Protein AF-A0A139N517-F1 (afdb_monomer)

Solvent-accessible surface area (backbone atoms only — not comparable to full-atom values): 6614 Å² total; per-residue (Å²): 133,88,82,90,63,76,76,73,68,95,75,74,92,69,74,81,84,49,79,62,14,34,39,26,70,76,35,50,73,56,47,69,51,51,84,75,55,71,68,85,79,83,61,76,91,80,48,58,73,56,60,50,46,54,48,47,39,25,32,66,1,49,60,94,44,77,54,32,97,39,69,50,64,42,88,88,80,65,50,74,45,80,39,90,46,57,69,51,46,52,52,48,48,72,74,54,66,78,75,80,82,81,126

Radius of gyration: 16.02 Å; Cα contacts (8 Å, |Δi|>4): 94; chains: 1; bounding box: 36×30×44 Å

Organism: Streptococcus cristatus (NCBI:txid45634)

Secondary structure (DSSP, 8-state):
---------SSS------TTBHHHHH-HHHHHHGGG-S-----TTT--HHHHHHHHHHHTSBTT-SS--EEEE-TTT--EEEE-SHHH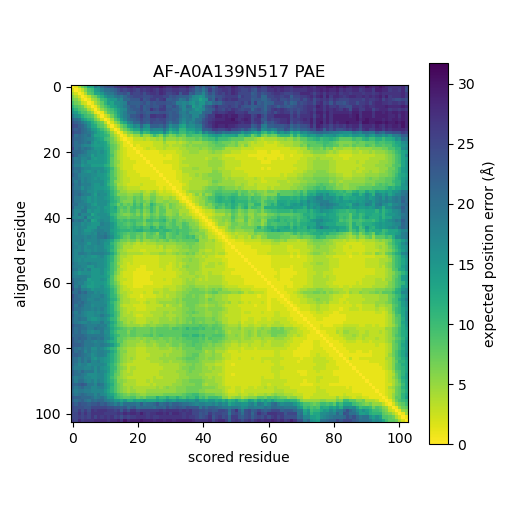HHHHHHHSPPP----

Sequence (103 aa):
MYEGGLNHDSESGKDTDISGTNFAHLYPEVAKNMKNIDRLYFRPKQYNEREWFDKLIHWFAPEGQDVIELYATDEQTGEKTQIHSYDEFVAWIAAHPEEEKTE

pLDDT: mean 78.76, std 18.45, range [33.25, 95.5]

Foldseek 3Di:
DDPPWDADPPDDPPQPDLCQFVQCVVCVVVNVCSSVDRTDDDPPVPDDPQRVVLVVQRRSDGPPDRGHFDWDAQPVPRDTDTDGGPVSVVVVCVVRPPDPPPD

Nearest PDB structures (foldseek):
  4mjs-assembly11_V  TM=4.908E-01  e=3.975E+00  Homo sapiens
  1tz1-assembly1_A  TM=3.381E-01  e=6.780E+00  Saccharomyces cerevisiae

Mean predicted aligned error: 9.77 Å

Structure (mmCIF, N/CA/C/O backbone):
data_AF-A0A139N517-F1
#
_entry.id   AF-A0A139N517-F1
#
loop_
_atom_site.group_PDB
_atom_site.id
_atom_site.type_symbol
_atom_site.label_atom_id
_atom_site.label_alt_id
_atom_site.label_comp_id
_atom_site.label_asym_id
_atom_site.label_entity_id
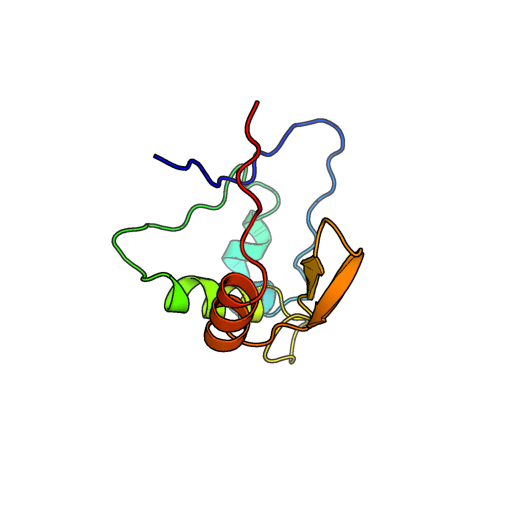_atom_site.label_seq_id
_atom_site.pdbx_PDB_ins_code
_atom_site.Cartn_x
_atom_site.Cartn_y
_atom_site.Cartn_z
_atom_site.occupancy
_atom_site.B_iso_or_equiv
_atom_site.auth_seq_id
_atom_site.auth_comp_id
_atom_site.auth_asym_id
_atom_site.auth_atom_id
_atom_site.pdbx_PDB_model_num
ATOM 1 N N . MET A 1 1 ? -2.526 21.467 10.350 1.00 33.78 1 MET A N 1
ATOM 2 C CA . MET A 1 1 ? -1.910 21.034 9.079 1.00 33.78 1 MET A CA 1
ATOM 3 C C . MET A 1 1 ? -1.117 19.788 9.424 1.00 33.78 1 MET A C 1
ATOM 5 O O . MET A 1 1 ? -0.071 19.929 10.036 1.00 33.78 1 MET A O 1
ATOM 9 N N . TYR A 1 2 ? -1.674 18.596 9.203 1.00 33.25 2 TYR A N 1
ATOM 10 C CA . TYR A 1 2 ? -0.986 17.346 9.539 1.00 33.25 2 TYR A CA 1
ATOM 11 C C . TYR A 1 2 ? 0.078 17.069 8.471 1.00 33.25 2 TYR A C 1
ATOM 13 O O . TYR A 1 2 ? -0.245 16.827 7.310 1.00 33.25 2 TYR A O 1
ATOM 21 N N . GLU A 1 3 ? 1.347 17.180 8.855 1.00 43.34 3 GLU A N 1
ATOM 22 C CA . GLU A 1 3 ? 2.500 16.871 8.011 1.00 43.34 3 GLU A CA 1
ATOM 23 C C . GLU A 1 3 ? 2.802 15.369 8.090 1.00 43.34 3 GLU A C 1
ATOM 25 O O . GLU A 1 3 ? 3.710 14.929 8.785 1.00 43.34 3 GLU A O 1
ATOM 30 N N . GLY A 1 4 ? 2.010 14.559 7.385 1.00 39.34 4 GLY A N 1
ATOM 31 C CA . GLY A 1 4 ? 2.308 13.141 7.171 1.00 39.34 4 GLY A CA 1
ATOM 32 C C . GLY A 1 4 ? 3.351 12.973 6.066 1.00 39.34 4 GLY A C 1
ATOM 33 O O . GLY A 1 4 ? 3.005 12.646 4.934 1.00 39.34 4 GLY A O 1
ATOM 34 N N . GLY A 1 5 ? 4.616 13.271 6.358 1.00 43.94 5 GLY A N 1
ATOM 35 C CA . GLY A 1 5 ? 5.746 12.985 5.475 1.00 43.94 5 GLY A CA 1
ATOM 36 C C . GLY A 1 5 ? 6.624 11.898 6.080 1.00 43.94 5 GLY A C 1
ATOM 37 O O . GLY A 1 5 ? 7.011 12.006 7.239 1.00 43.94 5 GLY A O 1
ATOM 38 N N . LEU A 1 6 ? 6.966 10.870 5.301 1.00 48.72 6 LEU A N 1
ATOM 39 C CA . LEU A 1 6 ? 8.034 9.947 5.679 1.00 48.72 6 LEU A CA 1
ATOM 40 C C . LEU A 1 6 ? 9.357 10.729 5.645 1.00 48.72 6 LEU A C 1
ATOM 42 O O . LEU A 1 6 ? 9.831 11.103 4.571 1.00 48.72 6 LEU A O 1
ATOM 46 N N . ASN A 1 7 ? 9.903 11.051 6.820 1.00 43.16 7 ASN A N 1
ATOM 47 C CA . ASN A 1 7 ? 11.220 11.668 6.949 1.00 43.16 7 ASN A CA 1
ATOM 48 C C . ASN A 1 7 ? 12.302 10.596 6.797 1.00 43.16 7 ASN A C 1
ATOM 50 O O . ASN A 1 7 ? 12.271 9.562 7.461 1.00 43.16 7 ASN A O 1
ATOM 54 N N . HIS A 1 8 ? 13.265 10.870 5.921 1.00 43.69 8 HIS A N 1
ATOM 55 C CA . HIS A 1 8 ? 14.518 10.137 5.844 1.00 43.69 8 HIS A CA 1
ATOM 56 C C . HIS A 1 8 ? 15.430 10.637 6.972 1.00 43.69 8 HIS A C 1
ATOM 58 O O . HIS A 1 8 ? 16.156 11.616 6.798 1.00 43.69 8 HIS A O 1
ATOM 64 N N . ASP A 1 9 ? 15.368 9.996 8.139 1.00 46.81 9 ASP A N 1
ATOM 65 C CA . ASP A 1 9 ? 16.370 10.191 9.185 1.00 46.81 9 ASP A CA 1
ATOM 66 C C . ASP A 1 9 ? 17.603 9.358 8.827 1.00 46.81 9 ASP A C 1
ATOM 68 O O . ASP A 1 9 ? 17.562 8.133 8.707 1.00 46.81 9 ASP A O 1
ATOM 72 N N . SER A 1 10 ? 18.708 10.055 8.590 1.00 48.47 10 SER A N 1
ATOM 73 C CA . SER A 1 10 ? 19.959 9.554 8.023 1.00 48.47 10 SER A CA 1
ATOM 74 C C . SER A 1 10 ? 20.816 8.732 9.001 1.00 48.47 10 SER A C 1
ATOM 76 O O . SER A 1 10 ? 22.030 8.921 9.067 1.00 48.47 10 SER A O 1
ATOM 78 N N . GLU A 1 11 ? 20.223 7.798 9.745 1.00 43.78 11 GLU A N 1
ATOM 79 C CA . GLU A 1 11 ? 20.958 6.780 10.503 1.00 43.78 11 GLU A CA 1
ATOM 80 C C . GLU A 1 11 ? 20.462 5.375 10.120 1.00 43.78 11 GLU A C 1
ATOM 82 O O . GLU A 1 11 ? 19.399 4.911 10.519 1.00 43.78 11 GLU A O 1
ATOM 87 N N . SER A 1 12 ? 21.293 4.688 9.329 1.00 40.84 12 SER A N 1
ATOM 88 C CA . SER A 1 12 ? 21.070 3.423 8.608 1.00 40.84 12 SER A CA 1
ATOM 89 C C . SER A 1 12 ? 20.443 3.593 7.218 1.00 40.84 12 SER A C 1
ATOM 91 O O . SER A 1 12 ? 19.233 3.554 7.030 1.00 40.84 12 SER A O 1
ATOM 93 N N . GLY A 1 13 ? 21.310 3.736 6.209 1.00 44.66 13 GLY A N 1
ATOM 94 C CA . GLY A 1 13 ? 20.956 3.612 4.794 1.00 44.66 13 GLY A CA 1
ATOM 95 C C . GLY A 1 13 ? 20.429 2.213 4.480 1.00 44.66 13 GLY A C 1
ATOM 96 O O . GLY A 1 13 ? 21.147 1.362 3.960 1.00 44.66 13 GLY A O 1
ATOM 97 N N . LYS A 1 14 ? 19.172 1.953 4.833 1.00 47.84 14 LYS A N 1
ATOM 98 C CA . LYS A 1 14 ? 18.382 0.900 4.219 1.00 47.84 14 LYS A CA 1
ATOM 99 C C . LYS A 1 14 ? 17.898 1.481 2.904 1.00 47.84 14 LYS A C 1
ATOM 101 O O . LYS A 1 14 ? 16.882 2.173 2.871 1.00 47.84 14 LYS A O 1
ATOM 106 N N . ASP A 1 15 ? 18.657 1.225 1.840 1.00 57.31 15 ASP A N 1
ATOM 107 C CA . ASP A 1 15 ? 18.129 1.301 0.480 1.00 57.31 15 ASP A CA 1
ATOM 108 C C . ASP A 1 15 ? 16.758 0.615 0.510 1.00 57.31 15 ASP A C 1
ATOM 110 O O . ASP A 1 15 ? 16.663 -0.587 0.766 1.00 57.31 15 ASP A O 1
ATOM 114 N N . THR A 1 16 ? 15.684 1.388 0.351 1.00 64.44 16 THR A N 1
ATOM 115 C CA . THR A 1 16 ? 14.349 0.805 0.240 1.00 64.44 16 THR A CA 1
ATOM 116 C C . THR A 1 16 ? 14.305 0.130 -1.122 1.00 64.44 16 THR A C 1
ATOM 118 O O . THR A 1 16 ? 14.185 0.797 -2.151 1.00 64.44 16 THR A O 1
ATOM 121 N N . ASP A 1 17 ? 14.513 -1.185 -1.140 1.00 77.00 17 ASP A N 1
ATOM 122 C CA . ASP A 1 17 ? 14.489 -1.964 -2.370 1.00 77.00 17 ASP A CA 1
ATOM 123 C C . ASP A 1 17 ? 13.045 -2.137 -2.845 1.00 77.00 17 ASP A C 1
ATOM 125 O O . ASP A 1 17 ? 12.240 -2.836 -2.235 1.00 77.00 17 ASP A O 1
ATOM 129 N N . ILE A 1 18 ? 12.729 -1.467 -3.947 1.00 82.69 18 ILE A N 1
ATOM 130 C CA . ILE A 1 18 ? 11.427 -1.506 -4.620 1.00 82.69 18 ILE A CA 1
ATOM 131 C C . ILE A 1 18 ? 11.464 -2.357 -5.894 1.00 82.69 18 ILE A C 1
ATOM 133 O O . ILE A 1 18 ? 10.484 -2.388 -6.628 1.00 82.69 18 ILE A O 1
ATOM 137 N N . SER A 1 19 ? 12.597 -2.989 -6.220 1.00 85.50 19 SER A N 1
ATOM 138 C CA . SER A 1 19 ? 12.815 -3.622 -7.529 1.00 85.50 19 SER A CA 1
ATOM 139 C C . SER A 1 19 ? 11.826 -4.745 -7.852 1.00 85.50 19 SER A C 1
ATOM 141 O O . SER A 1 19 ? 11.586 -5.008 -9.026 1.00 85.50 19 SER A O 1
ATOM 143 N N . GLY A 1 20 ? 11.231 -5.364 -6.830 1.00 89.00 20 GLY A N 1
ATOM 144 C CA . GLY A 1 20 ? 10.223 -6.416 -6.962 1.00 89.00 20 GLY A CA 1
ATOM 145 C C . GLY A 1 20 ? 8.770 -5.950 -6.855 1.00 89.00 20 GLY A C 1
ATOM 146 O O . GLY A 1 20 ? 7.910 -6.801 -6.644 1.00 89.00 20 GLY A O 1
ATOM 147 N N . THR A 1 21 ? 8.475 -4.647 -6.930 1.00 93.44 21 THR A N 1
ATOM 148 C CA . THR A 1 21 ? 7.100 -4.128 -6.817 1.00 93.44 21 THR A CA 1
ATOM 149 C C . THR A 1 21 ? 6.515 -3.703 -8.164 1.00 93.44 21 THR A C 1
ATOM 151 O O . THR A 1 21 ? 7.239 -3.400 -9.118 1.00 93.44 21 THR A O 1
ATOM 154 N N . ASN A 1 22 ? 5.186 -3.581 -8.233 1.00 94.31 22 ASN A N 1
ATOM 155 C CA . ASN A 1 22 ? 4.505 -3.009 -9.398 1.00 94.31 22 ASN A CA 1
ATOM 156 C C . ASN A 1 22 ? 5.022 -1.604 -9.749 1.00 94.31 22 ASN A C 1
ATOM 158 O O . ASN A 1 22 ? 5.055 -1.234 -10.920 1.00 94.31 22 ASN A O 1
ATOM 162 N N . PHE A 1 23 ? 5.456 -0.808 -8.766 1.00 91.62 23 PHE A N 1
ATOM 163 C CA . PHE A 1 23 ? 6.032 0.513 -9.015 1.00 91.62 23 PHE A CA 1
ATOM 164 C C . PHE A 1 23 ? 7.277 0.446 -9.903 1.00 91.62 23 PHE A C 1
ATOM 166 O O . PHE A 1 23 ? 7.390 1.222 -10.855 1.00 91.62 23 PHE A O 1
ATOM 173 N N . ALA A 1 24 ? 8.202 -0.476 -9.619 1.00 91.06 24 ALA A N 1
ATOM 174 C CA . ALA A 1 24 ? 9.412 -0.638 -10.421 1.00 91.06 24 ALA A CA 1
ATOM 175 C C . ALA A 1 24 ? 9.105 -1.113 -11.843 1.00 91.06 24 ALA A C 1
ATOM 177 O O . ALA A 1 24 ? 9.773 -0.684 -12.786 1.00 91.06 24 ALA A O 1
ATOM 178 N N . HIS A 1 25 ? 8.059 -1.923 -12.005 1.00 92.25 25 HIS A N 1
ATOM 179 C CA . HIS A 1 25 ? 7.579 -2.359 -13.310 1.00 92.25 25 HIS A CA 1
ATOM 180 C C . HIS A 1 25 ? 6.932 -1.217 -14.116 1.00 92.25 25 HIS A C 1
ATOM 182 O O . HIS A 1 25 ? 7.244 -1.022 -15.290 1.00 92.25 25 HIS A O 1
ATOM 188 N N . LEU A 1 26 ? 6.042 -0.436 -13.493 1.00 92.00 26 LEU A N 1
ATOM 189 C CA . LEU A 1 26 ? 5.284 0.636 -14.151 1.00 92.00 26 LEU A CA 1
ATOM 190 C C . LEU A 1 26 ? 6.136 1.879 -14.436 1.00 92.00 26 LEU A C 1
ATOM 192 O O . LEU A 1 26 ? 5.935 2.558 -15.445 1.00 92.00 26 LEU A O 1
ATOM 196 N N . TYR A 1 27 ? 7.089 2.185 -13.553 1.00 90.12 27 TYR A N 1
ATOM 197 C CA . TYR A 1 27 ? 7.925 3.381 -13.627 1.00 90.12 27 TYR A CA 1
ATOM 198 C C . TYR A 1 27 ? 9.414 3.040 -13.496 1.00 90.12 27 TYR A C 1
ATOM 200 O O . TYR A 1 27 ? 10.090 3.555 -12.601 1.00 90.12 27 TYR A O 1
ATOM 208 N N . PRO A 1 28 ? 9.980 2.233 -14.411 1.00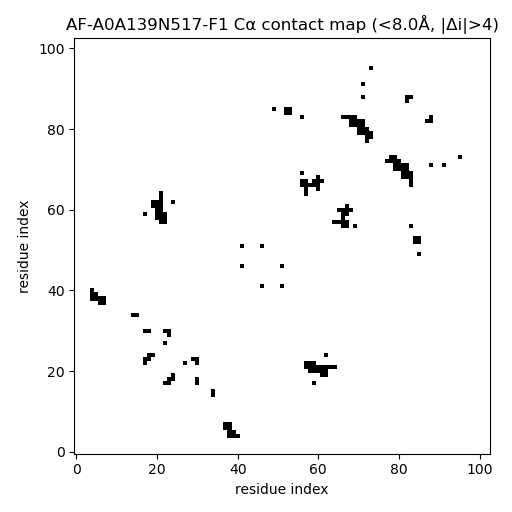 89.69 28 PRO A N 1
ATOM 209 C CA . PRO A 1 28 ? 11.345 1.723 -14.280 1.00 89.69 28 PRO A CA 1
ATOM 210 C C . PRO A 1 28 ? 12.389 2.842 -14.217 1.00 89.69 28 PRO A C 1
ATOM 212 O O . PRO A 1 28 ? 13.384 2.730 -13.507 1.00 89.69 28 PRO A O 1
ATOM 215 N N . GLU A 1 29 ? 12.160 3.956 -14.915 1.00 86.88 29 GLU A N 1
ATOM 216 C CA . GLU A 1 29 ? 13.071 5.103 -14.880 1.00 86.88 29 GLU A CA 1
ATOM 217 C C . GLU A 1 29 ? 12.978 5.899 -13.572 1.00 86.88 29 GLU A C 1
ATOM 219 O O . GLU A 1 29 ? 13.981 6.412 -13.079 1.00 86.88 29 GLU A O 1
ATOM 224 N N . VAL A 1 30 ? 11.791 5.965 -12.966 1.00 84.81 30 VAL A N 1
ATOM 225 C CA . VAL A 1 30 ? 11.620 6.589 -11.648 1.00 84.81 30 VAL A CA 1
ATOM 226 C C . VAL A 1 30 ? 12.242 5.698 -10.578 1.00 84.81 30 VAL A C 1
ATOM 228 O O . VAL A 1 30 ? 12.980 6.189 -9.730 1.00 84.81 30 VAL A O 1
ATOM 231 N N . ALA A 1 31 ? 12.032 4.383 -10.665 1.00 85.25 31 ALA A N 1
ATOM 232 C CA . ALA A 1 31 ? 12.557 3.410 -9.717 1.00 85.25 31 ALA A CA 1
ATOM 233 C C . ALA A 1 31 ? 14.093 3.384 -9.666 1.00 85.25 31 ALA A C 1
ATOM 235 O O . ALA A 1 31 ? 14.669 3.327 -8.581 1.00 85.25 31 ALA A O 1
ATOM 236 N N . LYS A 1 32 ? 14.775 3.531 -10.812 1.00 83.81 32 LYS A N 1
ATOM 237 C CA . LYS A 1 32 ? 16.244 3.694 -10.855 1.00 83.81 32 LYS A CA 1
ATOM 238 C C . LYS A 1 32 ? 16.731 4.887 -10.035 1.00 83.81 32 LYS A C 1
ATOM 240 O O . LYS A 1 32 ? 17.781 4.811 -9.404 1.00 83.81 32 LYS A O 1
ATOM 245 N N . ASN A 1 33 ? 15.969 5.978 -10.051 1.00 77.00 33 ASN A N 1
ATOM 246 C CA . ASN A 1 33 ? 16.308 7.222 -9.369 1.00 77.00 33 ASN A CA 1
ATOM 247 C C . ASN A 1 33 ? 15.783 7.271 -7.925 1.00 77.00 33 ASN A C 1
ATOM 249 O O . ASN A 1 33 ? 16.179 8.152 -7.167 1.00 77.00 33 ASN A O 1
ATOM 253 N N . MET A 1 34 ? 14.944 6.310 -7.521 1.00 75.44 34 MET A N 1
ATOM 254 C CA . MET A 1 34 ? 14.322 6.256 -6.195 1.00 75.44 34 MET A CA 1
ATOM 255 C C . MET A 1 34 ? 15.333 5.982 -5.071 1.00 75.44 34 MET A C 1
ATOM 257 O O . MET A 1 34 ? 15.113 6.362 -3.930 1.00 75.44 34 MET A O 1
ATOM 261 N N . LYS A 1 35 ? 16.505 5.426 -5.394 1.00 67.56 35 LYS A N 1
ATOM 262 C CA . LYS A 1 35 ? 17.628 5.329 -4.443 1.00 67.56 35 LYS A CA 1
ATOM 263 C C . LYS A 1 35 ? 18.160 6.692 -3.985 1.00 67.56 35 LYS A C 1
ATOM 265 O O . LYS A 1 35 ? 18.815 6.775 -2.958 1.00 67.56 35 LYS A O 1
ATOM 270 N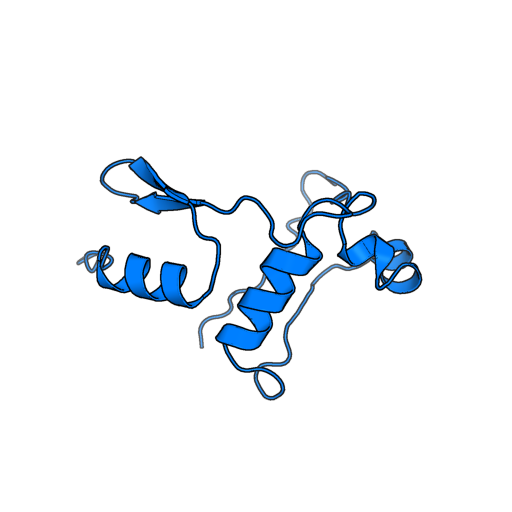 N . ASN A 1 36 ? 17.874 7.746 -4.752 1.00 66.88 36 ASN A N 1
ATOM 271 C CA . ASN A 1 36 ? 18.343 9.108 -4.510 1.00 66.88 36 ASN A CA 1
ATOM 272 C C . ASN A 1 36 ? 17.195 10.064 -4.142 1.00 66.88 36 ASN A C 1
ATOM 274 O O . ASN A 1 36 ? 17.379 11.279 -4.227 1.00 66.88 36 ASN A O 1
ATOM 278 N N . ILE A 1 37 ? 15.994 9.556 -3.821 1.00 67.50 37 ILE A N 1
ATOM 279 C CA . ILE A 1 37 ? 14.896 10.422 -3.375 1.00 67.50 37 ILE A CA 1
ATOM 280 C C . ILE A 1 37 ? 14.936 10.579 -1.856 1.00 67.50 37 ILE A C 1
ATOM 282 O O . ILE A 1 37 ? 14.881 9.605 -1.114 1.00 67.50 37 ILE A O 1
ATOM 286 N N . ASP A 1 38 ? 14.976 11.827 -1.395 1.00 66.69 38 ASP A N 1
ATOM 287 C CA . ASP A 1 38 ? 14.897 12.115 0.040 1.00 66.69 38 ASP A CA 1
ATOM 288 C C . ASP A 1 38 ? 13.454 12.029 0.548 1.00 66.69 38 ASP A C 1
ATOM 290 O O . ASP A 1 38 ? 13.209 11.625 1.682 1.00 66.69 38 ASP A O 1
ATOM 294 N N . ARG A 1 39 ? 12.483 12.435 -0.285 1.00 66.19 39 ARG A N 1
ATOM 295 C CA . ARG A 1 39 ? 11.062 12.542 0.074 1.00 66.19 39 ARG A CA 1
ATOM 296 C C . ARG A 1 39 ? 10.150 12.225 -1.113 1.00 66.19 39 ARG A C 1
ATOM 298 O O . ARG A 1 39 ? 10.353 12.732 -2.217 1.00 66.19 39 ARG A O 1
ATOM 305 N N . LEU A 1 40 ? 9.089 11.464 -0.853 1.00 71.94 40 LEU A N 1
ATOM 306 C CA . LEU A 1 40 ? 7.977 11.230 -1.776 1.00 71.94 40 LEU A CA 1
ATOM 307 C C . LEU A 1 40 ? 6.734 11.948 -1.241 1.00 71.94 40 LEU A C 1
ATOM 309 O O . LEU A 1 40 ? 6.265 11.638 -0.150 1.00 71.94 40 LEU A O 1
ATOM 313 N N . TYR A 1 41 ? 6.200 12.903 -2.005 1.00 67.69 41 TYR A N 1
ATOM 314 C CA . TYR A 1 41 ? 5.005 13.654 -1.619 1.00 67.69 41 TYR A CA 1
ATOM 315 C C . TYR A 1 41 ? 3.895 13.512 -2.648 1.00 67.69 41 TYR A C 1
ATOM 317 O O . TYR A 1 41 ? 4.104 13.70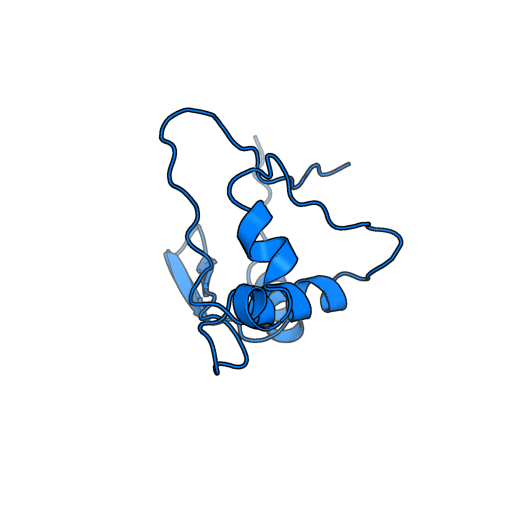5 -3.849 1.00 67.69 41 TYR A O 1
ATOM 325 N N . PHE A 1 42 ? 2.683 13.281 -2.155 1.00 68.94 42 PHE A N 1
ATOM 326 C CA . PHE A 1 42 ? 1.473 13.443 -2.946 1.00 68.94 42 PHE A CA 1
ATOM 327 C C . PHE A 1 42 ? 1.164 14.925 -3.125 1.00 68.94 42 PHE A C 1
ATOM 329 O O . PHE A 1 42 ? 1.388 15.731 -2.224 1.00 68.94 42 PHE A O 1
ATOM 336 N N . ARG A 1 43 ? 0.628 15.303 -4.291 1.00 77.00 43 ARG A N 1
ATOM 337 C CA . ARG A 1 43 ? 0.085 16.650 -4.499 1.00 77.00 43 ARG A CA 1
ATOM 338 C C . ARG A 1 43 ? -1.373 16.663 -4.022 1.00 77.00 43 ARG A C 1
ATOM 340 O O . ARG A 1 43 ? -2.229 16.202 -4.775 1.00 77.00 43 ARG A O 1
ATOM 347 N N . PRO A 1 44 ? -1.700 17.238 -2.845 1.00 67.19 44 PRO A N 1
ATOM 348 C CA . PRO A 1 44 ? -3.019 17.063 -2.218 1.00 67.19 44 PRO A CA 1
ATOM 349 C C . PRO A 1 44 ? -4.176 17.682 -3.014 1.00 67.19 44 PRO A C 1
ATOM 351 O O . PRO A 1 44 ? -5.335 17.384 -2.780 1.00 67.19 44 PRO A O 1
ATOM 354 N N . LYS A 1 45 ? -3.867 18.574 -3.963 1.00 78.44 45 LYS A N 1
ATOM 355 C CA . LYS A 1 45 ? -4.853 19.211 -4.850 1.00 78.44 45 LYS A CA 1
ATOM 356 C C . LYS A 1 45 ? -5.158 18.403 -6.117 1.00 78.44 45 LYS A C 1
ATOM 358 O O . LYS A 1 45 ? -5.987 18.842 -6.905 1.00 78.44 45 LYS A O 1
ATOM 363 N N . GLN A 1 46 ? -4.436 17.309 -6.366 1.00 78.94 46 GLN A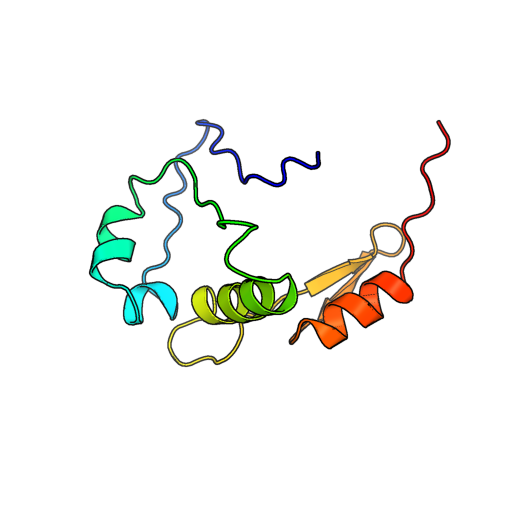 N 1
ATOM 364 C CA . GLN A 1 46 ? -4.549 16.523 -7.601 1.00 78.94 46 GLN A CA 1
ATOM 365 C C . GLN A 1 46 ? -5.226 15.168 -7.406 1.00 78.94 46 GLN A C 1
ATOM 367 O O . GLN A 1 46 ? -5.729 14.629 -8.383 1.00 78.94 46 GLN A O 1
ATOM 372 N N . TYR A 1 47 ? -5.233 14.642 -6.182 1.00 76.06 47 TYR A N 1
ATOM 373 C CA . TYR A 1 47 ? -5.816 13.345 -5.856 1.00 76.06 47 TYR A CA 1
ATOM 374 C C . TYR A 1 47 ? -6.632 13.454 -4.575 1.00 76.06 47 TYR A C 1
ATOM 376 O O . TYR A 1 47 ? -6.230 14.165 -3.650 1.00 76.06 47 TYR A O 1
ATOM 384 N N . ASN A 1 48 ? -7.756 12.746 -4.520 1.00 86.69 48 ASN A N 1
ATOM 385 C CA . ASN A 1 48 ? -8.492 12.538 -3.276 1.00 86.69 48 ASN A CA 1
ATOM 386 C C . ASN A 1 48 ? -7.896 11.373 -2.463 1.00 86.69 48 ASN A C 1
ATOM 388 O O . ASN A 1 48 ? -6.975 10.690 -2.915 1.00 86.69 48 ASN A O 1
ATOM 392 N N . GLU A 1 49 ? -8.410 11.162 -1.250 1.00 85.94 49 GLU A N 1
ATOM 393 C CA . GLU A 1 49 ? -7.849 10.182 -0.317 1.00 85.94 49 GLU A CA 1
ATOM 394 C C . GLU A 1 49 ? -7.888 8.741 -0.818 1.00 85.94 49 GLU A C 1
ATOM 396 O O . GLU A 1 49 ? -6.891 8.022 -0.750 1.00 85.94 49 GLU A O 1
ATOM 401 N N . ARG A 1 50 ? -9.021 8.353 -1.404 1.00 90.31 50 ARG A N 1
ATOM 402 C CA . ARG A 1 50 ? -9.195 7.034 -2.009 1.00 90.31 50 ARG A CA 1
ATOM 403 C C . ARG A 1 50 ? -8.187 6.808 -3.129 1.00 90.31 50 ARG A C 1
ATOM 405 O O . ARG A 1 50 ? -7.542 5.769 -3.182 1.00 90.31 50 ARG A O 1
ATOM 412 N N . GLU A 1 51 ? -8.023 7.794 -4.008 1.00 88.25 51 GLU A N 1
ATOM 413 C CA . GLU A 1 51 ? -7.154 7.659 -5.179 1.00 88.25 51 GLU A CA 1
ATOM 414 C C . GLU A 1 51 ? -5.685 7.432 -4.816 1.00 88.25 51 GLU A C 1
ATOM 416 O O . GLU A 1 51 ? -5.010 6.668 -5.509 1.00 88.25 51 GLU A O 1
ATOM 421 N N . TRP A 1 52 ? -5.157 8.085 -3.773 1.00 86.81 52 TRP A N 1
ATOM 422 C CA . TRP A 1 52 ? -3.774 7.825 -3.362 1.00 86.81 52 TRP A CA 1
ATOM 423 C C . TRP A 1 52 ? -3.645 6.516 -2.590 1.00 86.81 52 TRP A C 1
ATOM 425 O O . TRP A 1 52 ? -2.638 5.833 -2.775 1.00 86.81 52 TRP A O 1
ATOM 435 N N . PHE A 1 53 ? -4.648 6.140 -1.789 1.00 90.50 53 PHE A N 1
ATOM 436 C CA . PHE A 1 53 ? -4.650 4.866 -1.074 1.00 90.50 53 PHE A CA 1
ATOM 437 C C . PHE A 1 53 ? -4.576 3.697 -2.058 1.00 90.50 53 PHE A C 1
ATOM 439 O O . PHE A 1 53 ? -3.640 2.901 -1.996 1.00 90.50 53 PHE A O 1
ATOM 446 N N . ASP A 1 54 ? -5.489 3.668 -3.032 1.00 90.50 54 ASP A N 1
ATOM 447 C CA . ASP A 1 54 ? -5.557 2.613 -4.045 1.00 90.50 54 ASP A CA 1
ATOM 448 C C . ASP A 1 54 ? -4.261 2.553 -4.875 1.00 90.50 54 ASP A C 1
ATOM 450 O O . ASP A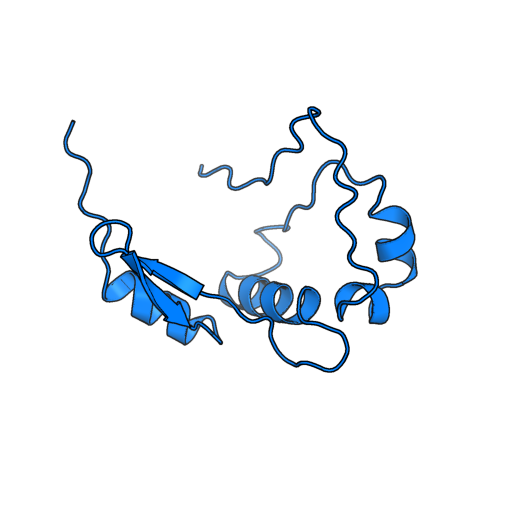 1 54 ? -3.738 1.476 -5.164 1.00 90.50 54 ASP A O 1
ATOM 454 N N . LYS A 1 55 ? -3.676 3.713 -5.214 1.00 89.44 55 LYS A N 1
ATOM 455 C CA . LYS A 1 55 ? -2.380 3.770 -5.911 1.00 89.44 55 LYS A CA 1
ATOM 456 C C . LYS A 1 55 ? -1.234 3.234 -5.060 1.00 89.44 55 LYS A C 1
ATOM 458 O O . LYS A 1 55 ? -0.383 2.532 -5.596 1.00 89.44 55 LYS A O 1
ATOM 463 N N . LEU A 1 56 ? -1.189 3.560 -3.770 1.00 89.88 56 LEU A N 1
ATOM 464 C CA . LEU A 1 56 ? -0.121 3.117 -2.877 1.00 89.88 56 LEU A CA 1
ATOM 465 C C . LEU A 1 56 ? -0.132 1.607 -2.684 1.00 89.88 56 LEU A C 1
ATOM 467 O O . LEU A 1 56 ? 0.896 0.965 -2.905 1.00 89.88 56 LEU A O 1
ATOM 471 N N . ILE A 1 57 ? -1.279 1.041 -2.305 1.00 93.06 57 ILE A N 1
ATOM 472 C CA . ILE A 1 57 ? -1.371 -0.398 -2.042 1.00 93.06 57 ILE A CA 1
ATOM 473 C C . ILE A 1 57 ? -1.082 -1.212 -3.304 1.00 93.06 57 ILE A C 1
ATOM 475 O O . ILE A 1 57 ? -0.532 -2.301 -3.205 1.00 93.06 57 ILE A O 1
ATOM 479 N N . HIS A 1 58 ? -1.378 -0.664 -4.485 1.00 93.38 58 HIS A N 1
ATOM 480 C CA . HIS A 1 58 ? -1.036 -1.284 -5.756 1.00 93.38 58 HIS A CA 1
ATOM 481 C C . HIS A 1 58 ? 0.455 -1.160 -6.090 1.00 93.38 58 HIS A C 1
ATOM 483 O O . HIS A 1 58 ? 1.097 -2.145 -6.441 1.00 93.38 58 HIS A O 1
ATOM 489 N N . TRP A 1 59 ? 1.034 0.039 -5.986 1.00 91.94 59 TRP A N 1
ATOM 490 C CA . TRP A 1 59 ? 2.432 0.299 -6.347 1.00 91.94 59 TRP A CA 1
ATOM 491 C C . TRP A 1 59 ? 3.429 -0.487 -5.510 1.00 91.94 59 TRP A C 1
ATOM 493 O O . TRP A 1 59 ? 4.445 -0.932 -6.042 1.00 91.94 59 TRP A O 1
ATOM 503 N N . PHE A 1 60 ? 3.149 -0.653 -4.222 1.00 90.75 60 PHE A N 1
ATOM 504 C CA . PHE A 1 60 ? 4.029 -1.382 -3.316 1.00 90.75 60 PHE A CA 1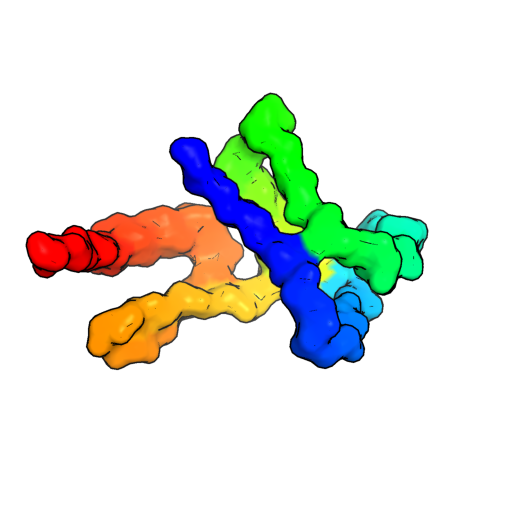
ATOM 505 C C . PHE A 1 60 ? 3.703 -2.876 -3.224 1.00 90.75 60 PHE A C 1
ATOM 507 O O . PHE A 1 60 ? 4.434 -3.607 -2.559 1.00 90.75 60 PHE A O 1
ATOM 514 N N . ALA A 1 61 ? 2.668 -3.355 -3.924 1.00 94.81 61 ALA A N 1
ATOM 515 C CA . ALA A 1 61 ? 2.439 -4.784 -4.068 1.00 94.81 61 ALA A CA 1
ATOM 516 C C . ALA A 1 61 ? 3.604 -5.432 -4.841 1.00 94.81 61 ALA A C 1
ATOM 518 O O . ALA A 1 61 ? 4.127 -4.814 -5.780 1.00 94.81 61 ALA A O 1
ATOM 519 N N . PRO A 1 62 ? 4.009 -6.661 -4.479 1.00 94.19 62 PRO A N 1
ATOM 520 C CA . PRO A 1 62 ? 4.903 -7.470 -5.296 1.00 94.19 62 PRO A CA 1
ATOM 521 C C . PRO A 1 62 ? 4.438 -7.549 -6.751 1.00 94.19 62 PRO A C 1
ATOM 523 O O . PRO A 1 62 ? 3.238 -7.568 -7.028 1.00 94.19 62 PRO A O 1
ATOM 526 N N . GLU A 1 63 ? 5.389 -7.589 -7.682 1.00 91.88 63 GLU A N 1
ATOM 527 C CA . GLU A 1 63 ? 5.100 -7.619 -9.115 1.00 91.88 63 GLU A CA 1
ATOM 528 C C . GLU A 1 63 ? 4.117 -8.750 -9.456 1.00 91.88 63 GLU A C 1
ATOM 530 O O . GLU A 1 63 ? 4.342 -9.921 -9.142 1.00 91.88 63 GLU A O 1
ATOM 535 N N . GLY A 1 64 ? 3.005 -8.384 -10.097 1.00 89.12 64 GLY A N 1
ATOM 536 C CA . GLY A 1 64 ? 1.944 -9.320 -10.476 1.00 89.12 64 GLY A CA 1
ATOM 537 C C . GLY A 1 64 ? 0.869 -9.554 -9.408 1.00 89.12 64 GLY A C 1
ATOM 538 O O . GLY A 1 64 ? -0.069 -10.304 -9.673 1.00 89.12 64 GLY A O 1
ATOM 539 N N . GLN A 1 65 ? 0.962 -8.919 -8.237 1.00 93.62 65 GLN A N 1
ATOM 540 C CA . GLN A 1 65 ? -0.130 -8.848 -7.260 1.00 93.62 65 GLN A CA 1
ATOM 541 C C . GLN A 1 65 ? -0.908 -7.537 -7.406 1.00 93.62 65 GLN A C 1
ATOM 543 O O . GLN A 1 65 ? -0.322 -6.492 -7.674 1.00 93.62 65 GLN A O 1
ATOM 548 N N . ASP A 1 66 ? -2.226 -7.572 -7.201 1.00 90.81 66 ASP A N 1
ATOM 549 C CA . ASP A 1 66 ? -3.064 -6.373 -7.342 1.00 90.81 66 ASP A CA 1
ATOM 550 C C . ASP A 1 66 ? -2.880 -5.388 -6.181 1.00 90.81 66 ASP A C 1
ATOM 552 O O . ASP A 1 66 ? -2.834 -4.177 -6.408 1.00 90.81 66 ASP A O 1
ATOM 556 N N . VAL A 1 67 ? -2.749 -5.901 -4.953 1.00 92.81 67 VAL A N 1
ATOM 557 C CA . VAL A 1 67 ? -2.614 -5.115 -3.719 1.00 92.81 67 VAL A CA 1
ATOM 558 C C . VAL A 1 67 ? -1.571 -5.729 -2.788 1.00 92.81 67 VAL A C 1
ATOM 560 O O . VAL A 1 67 ? -1.421 -6.951 -2.726 1.00 92.81 67 VAL A O 1
ATOM 563 N N . ILE A 1 68 ? -0.842 -4.876 -2.069 1.00 94.19 68 ILE A N 1
ATOM 564 C CA . ILE A 1 68 ? 0.083 -5.285 -1.015 1.00 94.19 68 ILE A CA 1
ATOM 565 C C . ILE A 1 68 ? -0.693 -5.862 0.169 1.00 94.19 68 ILE A C 1
ATOM 567 O O . ILE A 1 68 ? -1.813 -5.448 0.469 1.00 94.19 68 ILE A O 1
ATOM 571 N N . GLU A 1 69 ? -0.067 -6.791 0.881 1.00 93.88 69 GLU A N 1
ATOM 572 C CA . GLU A 1 69 ? -0.565 -7.257 2.165 1.00 93.88 69 GLU A CA 1
ATOM 573 C C . GLU A 1 69 ? -0.400 -6.151 3.227 1.00 93.88 69 GLU A C 1
ATOM 575 O O . GLU A 1 69 ? 0.699 -5.895 3.722 1.00 93.88 69 GLU A O 1
ATOM 580 N N . LEU A 1 70 ? -1.498 -5.456 3.540 1.00 92.94 70 LEU A N 1
ATOM 581 C CA . LEU A 1 70 ? -1.552 -4.352 4.499 1.00 92.94 70 LEU A CA 1
ATOM 582 C C . LEU A 1 70 ? -2.398 -4.745 5.714 1.00 92.94 70 LEU A C 1
ATOM 584 O O . LEU A 1 70 ? -3.490 -5.290 5.563 1.00 92.94 70 LEU A O 1
ATOM 588 N N . TYR A 1 71 ? -1.919 -4.420 6.915 1.00 94.25 71 TYR A N 1
ATOM 589 C CA . TYR A 1 71 ? -2.634 -4.675 8.165 1.00 94.25 71 TYR A CA 1
ATOM 590 C C . TYR A 1 71 ? -2.804 -3.396 8.977 1.00 94.25 71 TYR A C 1
ATOM 592 O O . TYR A 1 71 ? -1.824 -2.707 9.266 1.00 94.25 71 TYR A O 1
ATOM 600 N N . ALA A 1 72 ? -4.034 -3.130 9.404 1.00 92.69 72 ALA A N 1
ATOM 601 C CA . ALA A 1 72 ? -4.314 -2.216 10.498 1.00 92.69 72 ALA A CA 1
ATOM 602 C C . ALA A 1 72 ? -4.124 -2.961 11.826 1.00 92.69 72 ALA A C 1
ATOM 604 O O . ALA A 1 72 ? -4.514 -4.124 11.943 1.00 92.69 72 ALA A O 1
ATOM 605 N N . THR A 1 73 ? -3.480 -2.321 12.800 1.00 93.44 73 THR A N 1
ATOM 606 C CA . THR A 1 73 ? -3.264 -2.893 14.136 1.00 93.44 73 THR A CA 1
ATOM 607 C C . THR A 1 73 ? -3.971 -2.018 15.156 1.00 93.44 73 THR A C 1
ATOM 609 O O . THR A 1 73 ? -3.705 -0.821 15.212 1.00 93.44 73 THR A O 1
ATOM 612 N N . ASP A 1 74 ? -4.854 -2.610 15.952 1.00 90.12 74 ASP A N 1
ATOM 613 C CA . ASP A 1 74 ? -5.440 -1.956 17.117 1.00 90.12 74 ASP A CA 1
ATOM 614 C C . ASP A 1 74 ? -4.347 -1.796 18.186 1.00 90.12 74 ASP A C 1
ATOM 616 O O . ASP A 1 74 ? -3.737 -2.777 18.615 1.00 90.12 74 ASP A O 1
ATOM 620 N N . GLU A 1 75 ? -4.057 -0.558 18.592 1.00 86.19 75 GLU A N 1
ATOM 621 C CA . GLU A 1 75 ? -2.980 -0.278 19.551 1.00 86.19 75 GLU A CA 1
ATOM 622 C C . GLU A 1 75 ? -3.287 -0.765 20.976 1.00 86.19 75 GLU A C 1
ATOM 624 O O . GLU A 1 75 ? -2.359 -1.044 21.738 1.00 86.19 75 GLU A O 1
ATOM 629 N N . GLN A 1 76 ? -4.564 -0.877 21.352 1.00 86.38 76 GLN A N 1
ATOM 630 C CA . GLN A 1 76 ? -4.985 -1.321 22.680 1.00 86.38 76 GLN A CA 1
ATOM 631 C C . GLN A 1 76 ? -4.960 -2.846 22.795 1.00 86.38 76 GLN A C 1
ATOM 633 O O . GLN A 1 76 ? -4.475 -3.394 23.787 1.00 86.38 76 GLN A O 1
ATOM 638 N N . THR A 1 77 ? -5.505 -3.537 21.793 1.00 90.00 77 THR A N 1
ATOM 639 C CA . THR A 1 77 ? -5.694 -4.995 21.824 1.00 90.00 77 THR A CA 1
ATOM 640 C C . THR A 1 77 ? -4.572 -5.755 21.120 1.00 90.00 77 THR A C 1
ATOM 642 O O . THR A 1 77 ? -4.345 -6.933 21.408 1.00 90.00 77 THR A O 1
ATOM 645 N N . GLY A 1 78 ? -3.849 -5.099 20.210 1.00 90.50 78 GLY A N 1
ATOM 646 C CA . GLY A 1 78 ? -2.873 -5.724 19.320 1.00 90.50 78 GLY A CA 1
ATOM 647 C C . GLY A 1 78 ? -3.504 -6.540 18.188 1.00 90.50 78 GLY A C 1
ATOM 648 O O . GLY A 1 78 ? -2.777 -7.228 17.463 1.00 90.50 78 GLY A O 1
ATOM 649 N N . GLU A 1 79 ? -4.833 -6.506 18.036 1.00 92.50 79 GLU A N 1
ATOM 650 C CA . GLU A 1 79 ? -5.537 -7.200 16.960 1.00 92.50 79 GLU A CA 1
ATOM 651 C C . GLU A 1 79 ? -5.117 -6.644 15.597 1.00 92.50 79 GLU A C 1
ATOM 653 O O . GLU A 1 79 ? -5.005 -5.434 15.403 1.00 92.50 79 GLU A O 1
ATOM 658 N N . LYS A 1 80 ? -4.880 -7.543 14.636 1.00 95.00 80 LYS A N 1
ATOM 659 C CA . LYS A 1 80 ? -4.502 -7.182 13.269 1.00 95.00 80 LYS A CA 1
ATOM 660 C C . LYS A 1 80 ? -5.637 -7.497 12.313 1.00 95.00 80 LYS A C 1
ATOM 662 O O . LYS A 1 80 ? -6.036 -8.651 12.192 1.00 95.00 80 LYS A O 1
ATOM 667 N N . THR A 1 81 ? -6.094 -6.486 11.585 1.00 95.12 81 THR A N 1
ATOM 668 C CA . THR A 1 81 ? -7.088 -6.626 10.517 1.00 95.12 81 THR A CA 1
ATOM 669 C C . THR A 1 81 ? -6.428 -6.372 9.171 1.00 95.12 81 THR A C 1
ATOM 671 O O . THR A 1 81 ? -5.770 -5.350 8.986 1.00 95.12 81 THR A O 1
ATOM 674 N N . GLN A 1 82 ? -6.580 -7.304 8.231 1.00 95.50 82 GLN A N 1
ATOM 675 C CA . GLN A 1 82 ? -6.073 -7.128 6.872 1.00 95.50 82 GLN A CA 1
ATOM 676 C C . GLN A 1 82 ? -6.950 -6.134 6.103 1.00 95.50 82 GLN A C 1
ATOM 678 O O . GLN A 1 82 ? -8.174 -6.216 6.177 1.00 95.50 82 GLN A O 1
ATOM 683 N N . ILE A 1 83 ? -6.324 -5.218 5.365 1.00 95.06 83 ILE A N 1
ATOM 684 C CA . ILE A 1 83 ? -6.980 -4.145 4.614 1.00 95.06 83 ILE A CA 1
ATOM 685 C C . ILE A 1 83 ? -6.610 -4.263 3.135 1.00 95.06 83 ILE A C 1
ATOM 687 O O . ILE A 1 83 ? -5.436 -4.189 2.777 1.00 95.06 83 ILE A O 1
ATOM 691 N N . HIS A 1 84 ? -7.612 -4.389 2.270 1.00 92.75 84 HIS A N 1
ATOM 692 C CA . HIS A 1 84 ? -7.438 -4.551 0.821 1.00 92.75 84 HIS A CA 1
ATOM 693 C C . HIS A 1 84 ? -7.930 -3.348 0.017 1.00 92.75 84 HIS A C 1
ATOM 695 O O . HIS A 1 84 ? -7.692 -3.268 -1.186 1.00 92.75 84 HIS A O 1
ATOM 701 N N . SER A 1 85 ? -8.655 -2.425 0.651 1.00 93.12 85 SER A N 1
ATOM 702 C CA . SER A 1 85 ? -9.245 -1.268 -0.018 1.00 93.12 85 SER A CA 1
ATOM 703 C C . SER A 1 85 ? -9.424 -0.087 0.928 1.00 93.12 85 SER A C 1
ATOM 705 O O . SER A 1 85 ? -9.442 -0.241 2.151 1.00 93.12 85 SER A O 1
ATOM 707 N N . TYR A 1 86 ? -9.604 1.102 0.355 1.00 93.44 86 TYR A N 1
ATOM 708 C CA . TYR A 1 86 ? -9.904 2.302 1.132 1.00 93.44 86 TYR A CA 1
ATOM 709 C C . TYR A 1 86 ? -11.225 2.186 1.915 1.00 93.44 86 TYR A C 1
ATOM 711 O O . TYR A 1 86 ? -11.327 2.699 3.024 1.00 93.44 86 TYR A O 1
ATOM 719 N N . ASP A 1 87 ? -12.230 1.486 1.378 1.00 94.62 87 ASP A N 1
ATOM 720 C CA . ASP A 1 87 ? -13.505 1.279 2.082 1.00 94.62 87 ASP A CA 1
ATOM 721 C C . ASP A 1 87 ? -13.333 0.417 3.336 1.00 94.62 87 ASP A C 1
ATOM 723 O O . ASP A 1 87 ? -13.881 0.742 4.389 1.00 94.62 87 ASP A O 1
ATOM 727 N N . GLU A 1 88 ? -12.527 -0.646 3.244 1.00 95.00 88 GLU A N 1
ATOM 728 C CA . GLU A 1 88 ? -12.166 -1.472 4.401 1.00 95.00 88 GLU A CA 1
ATOM 729 C C . GLU A 1 88 ? -11.376 -0.666 5.433 1.00 95.00 88 GLU A C 1
ATOM 731 O O . GLU A 1 88 ? -11.648 -0.766 6.628 1.00 95.00 88 GLU A O 1
ATOM 736 N N . PHE A 1 89 ? -10.451 0.183 4.978 1.00 93.69 89 PHE A N 1
ATOM 737 C CA . PHE A 1 89 ? -9.696 1.071 5.856 1.00 93.69 89 PHE A CA 1
ATOM 738 C C . PHE A 1 89 ? -10.609 2.035 6.626 1.00 93.69 89 PHE A C 1
ATOM 740 O O . PHE A 1 89 ? -10.530 2.123 7.850 1.00 93.69 89 PHE A O 1
ATOM 747 N N . VAL A 1 90 ? -11.516 2.729 5.934 1.00 94.12 90 VAL A N 1
ATOM 748 C CA . VAL A 1 90 ? -12.451 3.679 6.559 1.00 94.12 90 VAL A CA 1
ATOM 749 C C . VAL A 1 90 ? -13.399 2.971 7.527 1.00 94.12 90 VAL A C 1
ATOM 751 O O . VAL A 1 90 ? -13.649 3.480 8.620 1.00 94.12 90 VAL A O 1
ATOM 754 N N . ALA A 1 91 ? -13.908 1.793 7.156 1.00 95.19 91 ALA A N 1
ATOM 755 C CA . ALA A 1 91 ? -14.746 0.988 8.038 1.00 95.19 91 ALA A CA 1
ATOM 756 C C . ALA A 1 91 ? -13.988 0.555 9.301 1.00 95.19 91 ALA A C 1
ATOM 758 O O . ALA A 1 91 ? -14.550 0.601 10.396 1.00 95.19 91 ALA A O 1
ATOM 759 N N . TRP A 1 92 ? -12.710 0.191 9.162 1.00 94.94 92 TRP A N 1
ATOM 760 C CA . TRP A 1 92 ? -11.858 -0.164 10.291 1.00 94.94 92 TRP A CA 1
ATOM 761 C C . TRP A 1 92 ? -11.652 1.023 11.237 1.00 94.94 92 TRP A C 1
ATOM 763 O O . TRP A 1 92 ? -11.907 0.880 12.428 1.00 94.94 92 TRP A O 1
ATOM 773 N N . ILE A 1 93 ? -11.307 2.207 10.721 1.00 92.31 93 ILE A N 1
ATOM 774 C CA . ILE A 1 93 ? -11.142 3.429 11.531 1.00 92.31 93 ILE A CA 1
ATOM 775 C C . ILE A 1 93 ? -12.438 3.804 12.263 1.00 92.31 93 ILE A C 1
ATOM 777 O O . ILE A 1 93 ? -12.409 4.183 13.429 1.00 92.31 93 ILE A O 1
ATOM 781 N N . ALA A 1 94 ? -13.596 3.670 11.610 1.00 92.81 94 ALA A N 1
ATOM 782 C CA . ALA A 1 94 ? -14.884 3.950 12.244 1.00 92.81 94 ALA A CA 1
ATOM 783 C C . ALA A 1 94 ? -15.224 2.967 13.382 1.00 92.81 94 ALA A C 1
ATOM 785 O O . ALA A 1 94 ? -15.926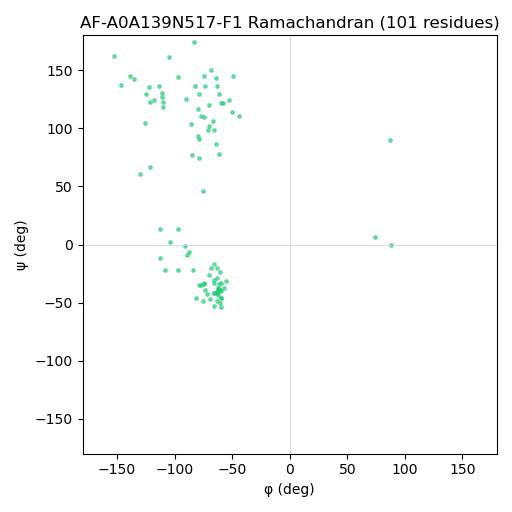 3.341 14.322 1.00 92.81 94 ALA A O 1
ATOM 786 N N . ALA A 1 95 ? -14.752 1.720 13.292 1.00 91.38 95 ALA A N 1
ATOM 787 C CA . ALA A 1 95 ? -14.936 0.690 14.314 1.00 91.38 95 ALA A CA 1
ATOM 788 C C . ALA A 1 95 ? -13.895 0.757 15.446 1.00 91.38 95 ALA A C 1
ATOM 790 O O . ALA A 1 95 ? -14.178 0.279 16.543 1.00 91.38 95 ALA A O 1
ATOM 791 N N . HIS A 1 96 ? -12.736 1.368 15.190 1.00 89.19 96 HIS A N 1
ATOM 792 C CA . HIS A 1 96 ? -11.622 1.513 16.130 1.00 89.19 96 HIS A CA 1
ATOM 793 C C . HIS A 1 96 ? -11.317 3.004 16.341 1.00 89.19 96 HIS A C 1
ATOM 795 O O . HIS A 1 96 ? -10.276 3.491 15.893 1.00 89.19 96 HIS A O 1
ATOM 801 N N . PRO A 1 97 ? -12.236 3.770 16.963 1.00 79.88 97 PRO A N 1
ATOM 802 C CA . PRO A 1 97 ? -11.969 5.167 17.262 1.00 79.88 97 PRO A CA 1
ATOM 803 C C . PRO A 1 97 ? -10.768 5.253 18.205 1.00 79.88 97 PRO A C 1
ATOM 805 O O . PRO A 1 97 ? -10.742 4.582 19.236 1.00 79.88 97 PRO A O 1
ATOM 808 N N . GLU A 1 98 ? -9.781 6.082 17.862 1.00 69.62 98 GLU A N 1
ATOM 809 C CA . GLU A 1 98 ? -8.717 6.411 18.805 1.00 69.62 98 GLU A CA 1
ATOM 810 C C . GLU A 1 98 ? -9.364 7.016 20.055 1.00 69.62 98 GLU A C 1
ATOM 812 O O . GLU A 1 98 ? -10.091 8.011 19.969 1.00 69.62 98 GLU A O 1
ATOM 817 N N . GLU A 1 99 ? -9.140 6.407 21.221 1.00 62.34 99 GLU A N 1
ATOM 818 C CA . GLU A 1 99 ? -9.475 7.078 22.470 1.00 62.34 99 GLU A CA 1
ATOM 819 C C . GLU A 1 99 ? -8.671 8.379 22.516 1.00 62.34 99 GLU A C 1
ATOM 821 O O . GLU A 1 99 ? -7.440 8.355 22.416 1.00 62.34 99 GLU A O 1
ATOM 826 N N . GLU A 1 100 ? -9.365 9.519 22.634 1.00 55.16 100 GLU A N 1
ATOM 827 C CA . GLU A 1 100 ? -8.710 10.797 22.892 1.00 55.16 100 GLU A CA 1
ATOM 828 C C . GLU A 1 100 ? -7.771 10.594 24.082 1.00 55.16 100 GLU A C 1
ATOM 830 O O . GLU A 1 100 ? -8.215 10.321 25.199 1.00 55.16 100 GLU A O 1
ATOM 835 N N . LYS A 1 101 ? -6.460 10.709 23.844 1.00 49.84 101 LYS A N 1
ATOM 836 C CA . LYS A 1 101 ? -5.475 10.800 24.919 1.00 49.84 101 LYS A CA 1
ATOM 837 C C . LYS A 1 101 ? -5.757 12.102 25.669 1.00 49.84 101 LYS A C 1
ATOM 839 O O . LYS A 1 101 ? -5.202 13.144 25.336 1.00 49.84 101 LYS A O 1
ATOM 844 N N . THR A 1 102 ? -6.665 12.065 26.642 1.00 43.72 102 THR A N 1
ATOM 845 C CA . THR A 1 102 ? -6.788 13.111 27.657 1.00 43.72 102 THR A CA 1
ATOM 846 C C . THR A 1 102 ? -5.518 13.070 28.500 1.00 43.72 102 THR A C 1
ATOM 848 O O . THR A 1 102 ? -5.379 12.199 29.360 1.00 43.72 102 THR A O 1
ATOM 851 N N . GLU A 1 103 ? -4.579 13.964 28.184 1.00 39.94 103 GLU A N 1
ATOM 852 C CA . GLU A 1 103 ? -3.498 14.387 29.086 1.00 39.94 103 GLU A CA 1
ATOM 853 C C . GLU A 1 103 ? -4.039 15.198 30.273 1.00 39.94 103 GLU A C 1
ATOM 855 O O . GLU A 1 103 ? -4.996 15.988 30.083 1.00 39.94 103 GLU A O 1
#